Protein AF-A0A267GZS7-F1 (afdb_monomer)

Mean predicted aligned error: 13.69 Å

Nearest PDB structures (foldseek):
  5fwu-assembly1_A  TM=8.908E-01  e=2.084E-07  Homo sapiens
  5fws-assembly1_A  TM=8.965E-01  e=3.261E-07  Homo sapiens
  7bzt-assembly1_E  TM=8.846E-01  e=3.950E-07  Homo sapiens
  7pz2-assembly1_A  TM=7.822E-01  e=1.514E-07  Saccharomyces cerevisiae

Foldseek 3Di:
DVVVVVVVVVVVVVVPPPVPPPPDPPPPCVVWAWPAKFFADPVFHQADAWPADPVQQQQPDPVSQLVSQVVVVFFKWKFEAQRIIHGHNDRGDDDPHDPDCVQQARAHNNGRVGTRGHNGIITMTTSDPDPPPPPPPPPDPDDD

Structure (mmCIF, N/CA/C/O backbone):
data_AF-A0A267GZS7-F1
#
_entry.id   AF-A0A267GZS7-F1
#
loop_
_atom_site.group_PDB
_atom_site.id
_atom_site.type_symbol
_atom_site.label_atom_id
_atom_site.label_alt_id
_atom_site.label_comp_id
_atom_site.label_asym_id
_atom_site.label_entity_id
_atom_site.label_seq_id
_atom_site.pdbx_PDB_ins_code
_atom_site.Cartn_x
_atom_site.Cartn_y
_atom_site.Cartn_z
_atom_site.occupancy
_atom_site.B_iso_or_equiv
_atom_site.auth_seq_id
_atom_site.auth_comp_id
_atom_site.auth_asym_id
_atom_site.auth_atom_id
_atom_site.pdbx_PDB_model_num
ATOM 1 N N . MET A 1 1 ? 57.622 -37.382 9.207 1.00 55.34 1 MET A N 1
ATOM 2 C CA . MET A 1 1 ? 56.348 -38.071 9.536 1.00 55.34 1 MET A CA 1
ATOM 3 C C . MET A 1 1 ? 55.358 -37.175 10.310 1.00 55.34 1 MET A C 1
ATOM 5 O O . MET A 1 1 ? 54.704 -37.642 11.228 1.00 55.34 1 MET A O 1
ATOM 9 N N . ARG A 1 2 ? 55.202 -35.889 9.945 1.00 54.94 2 ARG A N 1
ATOM 10 C CA . ARG A 1 2 ? 54.129 -35.005 10.466 1.00 54.94 2 ARG A CA 1
ATOM 11 C C . ARG A 1 2 ? 53.254 -34.389 9.361 1.00 54.94 2 ARG A C 1
ATOM 13 O O . ARG A 1 2 ? 52.405 -33.562 9.645 1.00 54.94 2 ARG A O 1
ATOM 20 N N . LEU A 1 3 ? 53.441 -34.817 8.109 1.00 49.16 3 LEU A N 1
ATOM 21 C CA . LEU A 1 3 ? 52.619 -34.396 6.963 1.00 49.16 3 LEU A CA 1
ATOM 22 C C . LEU A 1 3 ? 51.546 -35.442 6.605 1.00 49.16 3 LEU A C 1
ATOM 24 O O . LEU A 1 3 ? 50.446 -35.079 6.211 1.00 49.16 3 LEU A O 1
ATOM 28 N N . LEU A 1 4 ? 51.808 -36.731 6.857 1.00 49.06 4 LEU A N 1
ATOM 29 C CA . LEU A 1 4 ? 50.832 -37.818 6.665 1.00 49.06 4 LEU A CA 1
ATOM 30 C C . LEU A 1 4 ? 49.749 -37.870 7.761 1.00 49.06 4 LEU A C 1
ATOM 32 O O . LEU A 1 4 ? 48.661 -38.376 7.517 1.00 49.06 4 LEU A O 1
ATOM 36 N N . SER A 1 5 ? 50.010 -37.295 8.943 1.00 54.34 5 SER A N 1
ATOM 37 C CA . SER A 1 5 ? 49.033 -37.241 10.043 1.00 54.34 5 SER A CA 1
ATOM 38 C C . SER A 1 5 ? 47.985 -36.134 9.876 1.00 54.34 5 SER A C 1
ATOM 40 O O . SER A 1 5 ? 46.893 -36.279 10.408 1.00 54.34 5 SER A O 1
ATOM 42 N N . CYS A 1 6 ? 48.275 -35.050 9.141 1.00 52.47 6 CYS A N 1
ATOM 43 C CA . CYS A 1 6 ? 47.281 -34.002 8.856 1.00 52.47 6 CYS A CA 1
ATOM 44 C C . CYS A 1 6 ? 46.335 -34.393 7.715 1.00 52.47 6 CYS A C 1
ATOM 46 O O . CYS A 1 6 ? 45.152 -34.073 7.764 1.00 52.47 6 CYS A O 1
ATOM 48 N N . ILE A 1 7 ? 46.829 -35.117 6.705 1.00 55.81 7 ILE A N 1
ATOM 49 C CA . ILE A 1 7 ? 46.015 -35.533 5.552 1.00 55.81 7 ILE A CA 1
ATOM 50 C C . ILE A 1 7 ? 44.943 -36.558 5.953 1.00 55.81 7 ILE A C 1
ATOM 52 O O . ILE A 1 7 ? 43.818 -36.479 5.470 1.00 55.81 7 ILE A O 1
ATOM 56 N N . LEU A 1 8 ? 45.235 -37.457 6.898 1.00 53.84 8 LEU A N 1
ATOM 57 C CA . LEU A 1 8 ? 44.246 -38.419 7.401 1.00 53.84 8 LEU A CA 1
ATOM 58 C C . LEU A 1 8 ? 43.148 -37.769 8.261 1.00 53.84 8 LEU A C 1
ATOM 60 O O . LEU A 1 8 ? 42.009 -38.223 8.223 1.00 53.84 8 LEU A O 1
ATOM 64 N N . ILE A 1 9 ? 43.445 -36.678 8.977 1.00 56.47 9 ILE A N 1
ATOM 65 C CA . ILE A 1 9 ? 42.439 -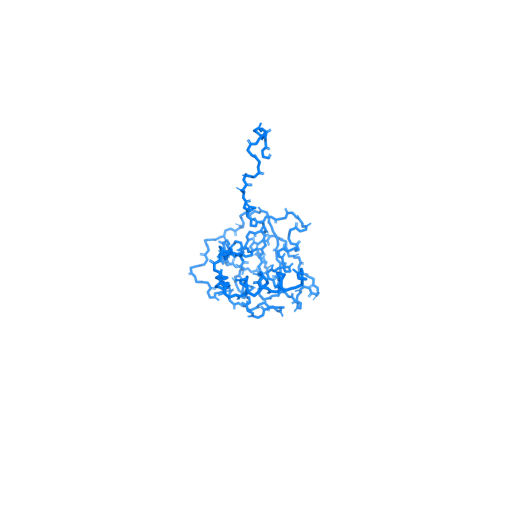35.944 9.768 1.00 56.47 9 ILE A CA 1
ATOM 66 C C . ILE A 1 9 ? 41.487 -35.168 8.847 1.00 56.47 9 ILE A C 1
ATOM 68 O O . ILE A 1 9 ? 40.285 -35.136 9.093 1.00 56.47 9 ILE A O 1
ATOM 72 N N . ILE A 1 10 ? 41.996 -34.601 7.748 1.00 57.50 10 ILE A N 1
ATOM 73 C CA . ILE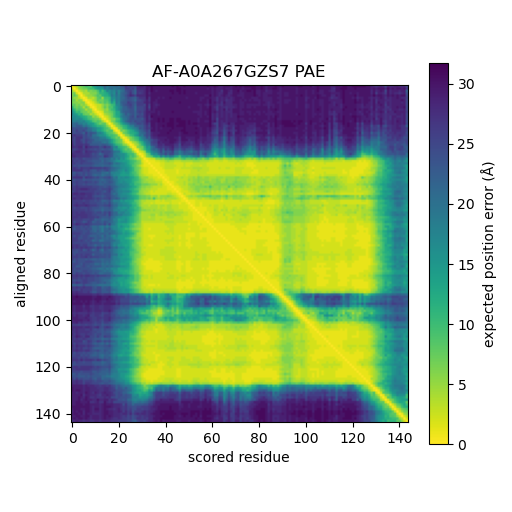 A 1 10 ? 41.169 -33.866 6.783 1.00 57.50 10 ILE A CA 1
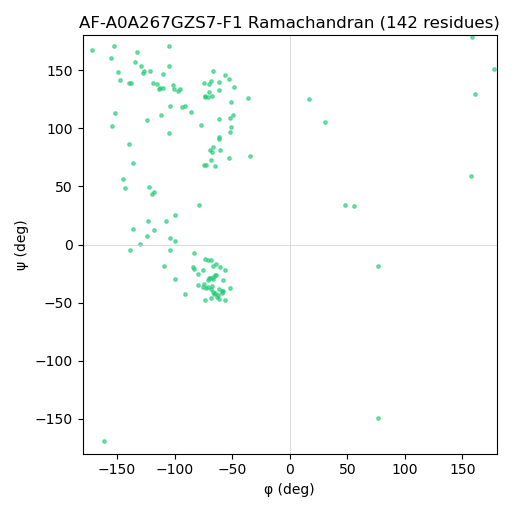ATOM 74 C C . ILE A 1 10 ? 40.220 -34.819 6.037 1.00 57.50 10 ILE A C 1
ATOM 76 O O . ILE A 1 10 ? 39.061 -34.477 5.846 1.00 57.50 10 ILE A O 1
ATOM 80 N N . ILE A 1 11 ? 40.648 -36.037 5.688 1.00 57.00 11 ILE A N 1
ATOM 81 C CA . ILE A 1 11 ? 39.796 -36.997 4.957 1.00 57.00 11 ILE A CA 1
ATOM 82 C C . ILE A 1 11 ? 38.658 -37.556 5.832 1.00 57.00 11 ILE A C 1
ATOM 84 O O . ILE A 1 11 ? 37.542 -37.701 5.339 1.00 57.00 11 ILE A O 1
ATOM 88 N N . VAL A 1 12 ? 38.885 -37.791 7.132 1.00 54.69 12 VAL A N 1
ATOM 89 C CA . VAL A 1 12 ? 37.831 -38.284 8.047 1.00 54.69 12 VAL A CA 1
ATOM 90 C C . VAL A 1 12 ? 36.751 -37.227 8.312 1.00 54.69 12 VAL A C 1
ATOM 92 O O . VAL A 1 12 ? 35.586 -37.579 8.491 1.00 54.69 12 VAL A O 1
ATOM 95 N N . VAL A 1 13 ? 37.091 -35.933 8.258 1.00 56.72 13 VAL A N 1
ATOM 96 C CA . VAL A 1 13 ? 36.083 -34.861 8.327 1.00 56.72 13 VAL A CA 1
ATOM 97 C C . VAL A 1 13 ? 35.234 -34.815 7.055 1.00 56.72 13 VAL A C 1
ATOM 99 O O . VAL A 1 13 ? 34.071 -34.458 7.145 1.00 56.72 13 VAL A O 1
ATOM 102 N N . ILE A 1 14 ? 35.738 -35.224 5.885 1.00 63.88 14 ILE A N 1
ATOM 103 C CA . ILE A 1 14 ? 34.985 -35.120 4.619 1.00 63.88 14 ILE A CA 1
ATOM 104 C C . ILE A 1 14 ? 34.029 -36.317 4.405 1.00 63.88 14 ILE A C 1
ATOM 106 O O . ILE A 1 14 ? 33.058 -36.198 3.662 1.00 63.88 14 ILE A O 1
ATOM 110 N N . SER A 1 15 ? 34.233 -37.456 5.084 1.00 63.62 15 SER A N 1
ATOM 111 C CA . SER A 1 15 ? 33.450 -38.694 4.882 1.00 63.62 15 SER A CA 1
ATOM 112 C C . SER A 1 15 ? 32.396 -39.013 5.955 1.00 63.62 15 SER A C 1
ATOM 114 O O . SER A 1 15 ? 31.780 -40.076 5.903 1.00 63.62 15 SER A O 1
ATOM 116 N N . GLN A 1 16 ? 32.167 -38.131 6.930 1.00 56.97 16 GLN A N 1
ATOM 117 C CA . GLN A 1 16 ? 30.984 -38.167 7.814 1.00 56.97 16 GLN A CA 1
ATOM 118 C C . GLN A 1 16 ? 30.121 -36.906 7.668 1.00 56.97 16 GLN A C 1
ATOM 120 O O . GLN A 1 16 ? 29.193 -36.687 8.440 1.00 56.97 16 GLN A O 1
ATOM 125 N N . LEU A 1 17 ? 30.382 -36.100 6.635 1.00 53.81 17 LEU A N 1
ATOM 126 C CA . LEU A 1 17 ? 29.511 -35.008 6.220 1.00 53.81 17 LEU A CA 1
ATOM 127 C C . LEU A 1 17 ? 28.283 -35.581 5.506 1.00 53.81 17 LEU A C 1
ATOM 129 O O . LEU A 1 17 ? 28.039 -35.342 4.326 1.00 53.81 17 LEU A O 1
ATOM 133 N N . GLN A 1 18 ? 27.438 -36.265 6.273 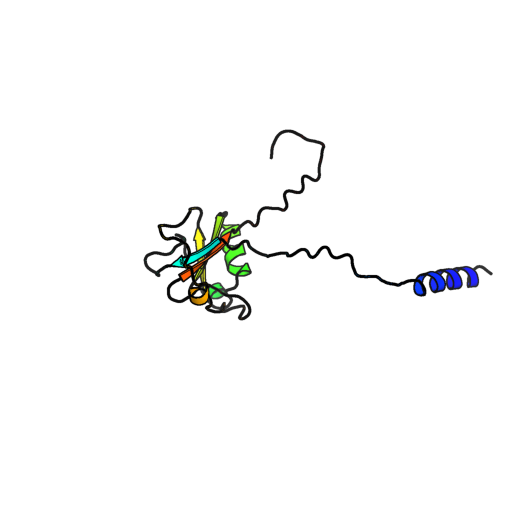1.00 55.66 18 GLN A N 1
ATOM 134 C CA . GLN A 1 18 ? 26.018 -35.983 6.166 1.00 55.66 18 GLN A CA 1
ATOM 135 C C . GLN A 1 18 ? 25.888 -34.513 6.559 1.00 55.66 18 GLN A C 1
ATOM 137 O O . GLN A 1 18 ? 25.642 -34.191 7.718 1.00 55.66 18 GLN A O 1
ATOM 142 N N . VAL A 1 19 ? 26.154 -33.597 5.620 1.00 51.66 19 VAL A N 1
ATOM 143 C CA . VAL A 1 19 ? 25.736 -32.215 5.811 1.00 51.66 19 VAL A CA 1
ATOM 144 C C . VAL A 1 19 ? 24.224 -32.257 5.704 1.00 51.66 19 VAL A C 1
ATOM 146 O O . VAL A 1 19 ? 23.642 -32.054 4.641 1.00 51.66 19 VAL A O 1
ATOM 149 N N . SER A 1 20 ? 23.587 -32.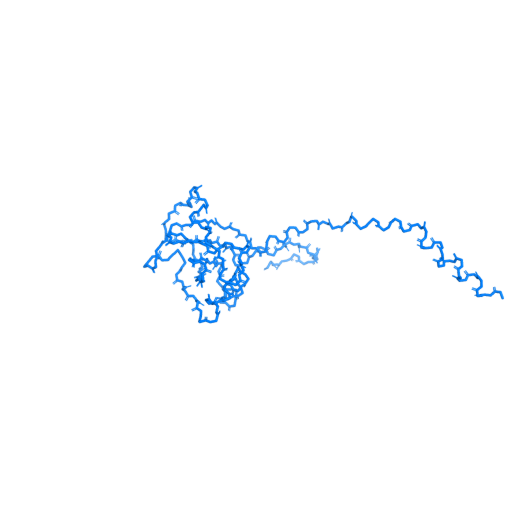633 6.806 1.00 54.16 20 SER A N 1
ATOM 150 C CA . SER A 1 20 ? 22.179 -32.417 7.039 1.00 54.16 20 SER A CA 1
ATOM 151 C C . SER A 1 20 ? 22.012 -30.908 7.173 1.00 54.16 20 SER A C 1
ATOM 153 O O . SER A 1 20 ? 21.963 -30.361 8.271 1.00 54.16 20 SER A O 1
ATOM 155 N N . TRP A 1 21 ? 21.983 -30.208 6.036 1.00 53.12 21 TRP A N 1
ATOM 156 C CA . TRP A 1 21 ? 21.391 -28.879 5.949 1.00 53.12 21 TRP A CA 1
ATOM 157 C C . TRP A 1 21 ? 19.883 -29.052 6.140 1.00 53.12 21 TRP A C 1
ATOM 159 O O . TRP A 1 21 ? 19.105 -29.018 5.192 1.00 53.12 21 TRP A O 1
ATOM 169 N N . SER A 1 22 ? 19.474 -29.328 7.369 1.00 57.91 22 SER A N 1
ATOM 170 C CA . SER A 1 22 ? 18.076 -29.407 7.766 1.00 57.91 22 SER A CA 1
ATOM 171 C C . SER A 1 22 ? 17.938 -28.868 9.182 1.00 57.91 22 SER A C 1
ATOM 173 O O . SER A 1 22 ? 17.473 -29.571 10.063 1.00 57.91 22 SER A O 1
ATOM 175 N N . ASP A 1 23 ? 18.381 -27.621 9.360 1.00 57.03 23 ASP A N 1
ATOM 176 C CA . ASP A 1 23 ? 18.107 -26.765 10.519 1.00 57.03 23 ASP A CA 1
ATOM 177 C C . ASP A 1 23 ? 17.927 -25.309 10.048 1.00 57.03 23 ASP A C 1
ATOM 179 O O . ASP A 1 23 ? 18.516 -24.369 10.581 1.00 57.03 23 ASP A O 1
ATOM 183 N N . THR A 1 24 ? 17.110 -25.081 9.017 1.00 60.25 24 THR A N 1
ATOM 184 C CA . THR A 1 24 ? 16.352 -23.829 9.022 1.00 60.25 24 THR A CA 1
ATOM 185 C C . THR A 1 24 ? 15.097 -24.121 9.831 1.00 60.25 24 THR A C 1
ATOM 187 O O . THR A 1 24 ? 14.260 -24.879 9.338 1.00 60.25 24 THR A O 1
ATOM 190 N N . PRO A 1 25 ? 14.887 -23.512 11.014 1.00 53.50 25 PRO A N 1
ATOM 191 C CA . PRO A 1 25 ? 13.556 -23.013 11.284 1.00 53.50 25 PRO A CA 1
ATOM 192 C C . PRO A 1 25 ? 13.233 -22.174 10.054 1.00 53.50 25 PRO A C 1
ATOM 194 O O . PRO A 1 25 ? 13.906 -21.181 9.769 1.00 53.50 25 PRO A O 1
ATOM 197 N N . ASP A 1 26 ? 12.319 -22.685 9.252 1.00 51.34 26 ASP A N 1
ATOM 198 C CA . ASP A 1 26 ? 11.373 -21.960 8.436 1.00 51.34 26 ASP A CA 1
ATOM 199 C C . ASP A 1 26 ? 10.936 -20.683 9.167 1.00 51.34 26 ASP A C 1
ATOM 201 O O . ASP A 1 26 ? 9.855 -20.552 9.729 1.00 51.34 26 ASP A O 1
ATOM 205 N N . GLN A 1 27 ? 11.826 -19.691 9.163 1.00 45.16 27 GLN A N 1
ATOM 206 C CA . GLN A 1 27 ? 11.486 -18.301 9.321 1.00 45.16 27 GLN A CA 1
ATOM 207 C C . GLN A 1 27 ? 10.706 -17.975 8.060 1.00 45.16 27 GLN A C 1
ATOM 209 O O . GLN A 1 27 ? 11.233 -17.471 7.066 1.00 45.16 27 GLN A O 1
ATOM 214 N N . GLU A 1 28 ? 9.423 -18.298 8.131 1.00 51.28 28 GLU A N 1
ATOM 215 C CA . GLU A 1 28 ? 8.346 -17.597 7.478 1.00 51.28 28 GLU A CA 1
ATOM 216 C C . GLU A 1 28 ? 8.490 -16.114 7.868 1.00 51.28 28 GLU A C 1
ATOM 218 O O . GLU A 1 28 ? 7.775 -15.567 8.708 1.00 51.28 28 GLU A O 1
ATOM 223 N N . PHE A 1 29 ? 9.480 -15.441 7.267 1.00 48.88 29 PHE A N 1
ATOM 224 C CA . PHE A 1 29 ? 9.553 -13.999 7.121 1.00 48.88 29 PHE A CA 1
ATOM 225 C C . PHE A 1 29 ? 8.388 -13.628 6.212 1.00 48.88 29 PHE A C 1
ATOM 227 O O . PHE A 1 29 ? 8.564 -13.218 5.064 1.00 48.88 29 PHE A O 1
ATOM 234 N N . SER A 1 30 ? 7.170 -13.794 6.722 1.00 55.53 30 SER A N 1
ATOM 235 C CA . SER A 1 30 ? 6.010 -13.117 6.200 1.00 55.53 30 SER A CA 1
ATOM 236 C C . SER A 1 30 ? 6.324 -11.641 6.395 1.00 55.53 30 SER A C 1
ATOM 238 O O . SER A 1 30 ? 6.193 -11.075 7.479 1.00 55.53 30 SER A O 1
ATOM 240 N N . LYS A 1 31 ? 6.898 -11.070 5.334 1.00 71.38 31 LYS A N 1
ATOM 241 C CA . LYS A 1 31 ? 7.655 -9.818 5.303 1.00 71.38 31 LYS A CA 1
ATOM 242 C C . LYS A 1 31 ? 6.821 -8.657 5.857 1.00 71.38 31 LYS A C 1
ATOM 244 O O . LYS A 1 31 ? 7.375 -7.690 6.364 1.00 71.38 31 LYS A O 1
ATOM 249 N N . TRP A 1 32 ? 5.496 -8.801 5.854 1.00 82.19 32 TRP A N 1
ATOM 250 C CA . TRP A 1 32 ? 4.505 -7.856 6.353 1.00 82.19 32 TRP A CA 1
ATOM 251 C C . TRP A 1 32 ? 3.283 -8.632 6.866 1.00 82.19 32 TRP A C 1
ATOM 253 O O . TRP A 1 32 ? 2.939 -9.682 6.320 1.00 82.19 32 TRP A O 1
ATOM 263 N N . LYS A 1 33 ? 2.586 -8.115 7.885 1.00 88.50 33 LYS A N 1
ATOM 264 C CA . LYS A 1 33 ? 1.341 -8.722 8.383 1.00 88.50 33 LYS A CA 1
ATOM 265 C C . LYS A 1 33 ? 0.135 -8.124 7.665 1.00 88.50 33 LYS A C 1
ATOM 267 O O . LYS A 1 33 ? -0.100 -6.920 7.766 1.00 88.50 33 LYS A O 1
ATOM 272 N N . LEU A 1 34 ? -0.637 -8.958 6.967 1.00 89.75 34 LEU A N 1
ATOM 273 C CA . LEU A 1 34 ? -1.869 -8.539 6.299 1.00 89.75 34 LEU A CA 1
ATOM 274 C C . LEU A 1 34 ? -2.936 -8.159 7.334 1.00 89.75 34 LEU A C 1
ATOM 276 O O . LEU A 1 34 ? -3.245 -8.933 8.237 1.00 89.75 34 LEU A O 1
ATOM 280 N N . VAL A 1 35 ? -3.508 -6.967 7.181 1.00 89.88 35 VAL A N 1
ATOM 281 C CA . VAL A 1 35 ? -4.662 -6.501 7.964 1.00 89.88 35 VAL A CA 1
ATOM 282 C C . VAL A 1 35 ? -5.955 -6.872 7.249 1.00 89.88 35 VAL A C 1
ATOM 284 O O . VAL A 1 35 ? -6.900 -7.326 7.887 1.00 89.88 35 VAL A O 1
ATOM 287 N N . GLY A 1 36 ? -6.002 -6.694 5.927 1.00 89.62 36 GLY A N 1
ATOM 288 C CA . GLY A 1 36 ? -7.153 -7.092 5.126 1.00 89.62 36 GLY A CA 1
ATOM 289 C C . GLY A 1 36 ? -7.266 -6.369 3.789 1.00 89.62 36 GLY A C 1
ATOM 290 O O . GLY A 1 36 ? -6.460 -5.504 3.446 1.00 89.62 36 GLY A O 1
ATOM 291 N N . CYS A 1 37 ? -8.301 -6.749 3.044 1.00 91.50 37 CYS A N 1
ATOM 292 C CA . CYS A 1 37 ? -8.738 -6.106 1.811 1.00 91.50 37 CYS A CA 1
ATOM 293 C C . CYS A 1 37 ? -9.986 -5.271 2.117 1.00 91.50 37 CYS A C 1
ATOM 295 O O . CYS A 1 37 ? -10.991 -5.822 2.562 1.00 91.50 37 CYS A O 1
ATOM 297 N N . PHE A 1 38 ? -9.928 -3.962 1.898 1.00 90.56 38 PHE A N 1
ATOM 298 C CA . PHE A 1 38 ? -10.990 -3.030 2.285 1.00 90.56 38 PHE A CA 1
ATOM 299 C C . PHE A 1 38 ? -11.568 -2.335 1.056 1.00 90.56 38 PHE A C 1
ATOM 301 O O . PHE A 1 38 ? -10.786 -1.957 0.178 1.00 90.56 38 PHE A O 1
ATOM 308 N N . PRO A 1 39 ? -12.896 -2.138 0.968 1.00 90.00 39 PRO A N 1
ATOM 309 C CA . PRO A 1 39 ? -13.472 -1.355 -0.116 1.00 90.00 39 PRO A CA 1
ATOM 310 C C . PRO A 1 39 ? -12.928 0.074 -0.051 1.00 90.00 39 PRO A C 1
ATOM 312 O O . PRO A 1 39 ? -12.727 0.633 1.024 1.00 90.00 39 PRO A O 1
ATOM 315 N N . THR A 1 40 ? -12.629 0.667 -1.202 1.00 87.50 40 THR A N 1
ATOM 316 C CA . THR A 1 40 ? -12.092 2.028 -1.239 1.00 87.50 40 THR A CA 1
ATOM 317 C C . THR A 1 40 ? -12.379 2.715 -2.561 1.00 87.50 40 THR A C 1
ATOM 319 O O . THR A 1 40 ? -12.588 2.073 -3.592 1.00 87.50 40 THR A O 1
ATOM 322 N N . THR A 1 41 ? -12.308 4.043 -2.547 1.00 85.00 41 THR A N 1
ATOM 323 C CA . THR A 1 41 ? -12.278 4.857 -3.761 1.00 85.00 41 THR A CA 1
ATOM 324 C C . THR A 1 41 ? -11.170 5.895 -3.656 1.00 85.00 41 THR A C 1
ATOM 326 O O . THR A 1 41 ? -10.679 6.193 -2.572 1.00 85.00 41 THR A O 1
ATOM 329 N N . VAL A 1 42 ? -10.815 6.524 -4.779 1.00 83.44 42 VAL A N 1
ATOM 330 C CA . VAL A 1 42 ? -9.835 7.628 -4.785 1.00 83.44 42 VAL A CA 1
ATOM 331 C C . VAL A 1 42 ? -10.278 8.791 -3.880 1.00 83.44 42 VAL A C 1
ATOM 333 O O . VAL A 1 42 ? -9.439 9.478 -3.310 1.00 83.44 42 VAL A O 1
ATOM 336 N N . ARG A 1 43 ? -11.594 9.011 -3.728 1.00 84.75 43 ARG A N 1
ATOM 337 C CA . ARG A 1 43 ? -12.162 10.092 -2.902 1.00 84.75 43 ARG A CA 1
ATOM 338 C C . ARG A 1 43 ? -12.260 9.735 -1.419 1.00 84.75 43 ARG A C 1
ATOM 340 O O . ARG A 1 43 ? -12.365 10.631 -0.592 1.00 84.75 43 ARG A O 1
ATOM 347 N N . GLN A 1 44 ? -12.263 8.445 -1.103 1.00 84.38 44 GLN A N 1
ATOM 348 C CA . GLN A 1 44 ? -12.369 7.912 0.253 1.00 84.38 44 GLN A CA 1
ATOM 349 C C . GLN A 1 44 ? -11.346 6.782 0.401 1.00 84.38 44 GLN A C 1
ATOM 351 O O . GLN A 1 44 ? -11.710 5.597 0.387 1.00 84.38 44 GLN A O 1
ATOM 356 N N . PRO A 1 45 ? -10.047 7.132 0.434 1.00 85.81 45 PRO A N 1
ATOM 357 C CA . PRO A 1 45 ? -9.009 6.149 0.615 1.00 85.81 45 PRO A CA 1
ATOM 358 C C . PRO A 1 45 ? -9.096 5.596 2.032 1.00 85.81 45 PRO A C 1
ATOM 360 O O . PRO A 1 45 ? -9.320 6.320 3.001 1.00 85.81 45 PRO A O 1
ATOM 363 N N . VAL A 1 46 ? -8.879 4.294 2.133 1.00 87.19 46 VAL A N 1
ATOM 364 C CA . VAL A 1 46 ? -8.848 3.574 3.403 1.00 87.19 46 VAL A CA 1
ATOM 365 C C . VAL A 1 46 ? -7.807 4.212 4.341 1.00 87.19 46 VAL A C 1
ATOM 367 O O . VAL A 1 46 ? -8.114 4.561 5.481 1.00 87.19 46 VAL A O 1
ATOM 370 N N . LEU A 1 47 ? -6.598 4.473 3.834 1.00 90.25 47 LEU A N 1
ATOM 371 C CA . LEU A 1 47 ? -5.545 5.212 4.535 1.00 90.25 47 LEU A CA 1
ATOM 372 C C . LEU A 1 47 ? -5.461 6.668 4.047 1.00 90.25 47 LEU A C 1
ATOM 374 O O . LEU A 1 47 ? -5.494 6.931 2.849 1.00 90.25 47 LEU A O 1
ATOM 378 N N . GLY A 1 48 ? -5.296 7.617 4.971 1.00 85.06 48 GLY A N 1
ATOM 379 C CA . GLY A 1 48 ? -5.453 9.051 4.689 1.00 85.06 48 GLY A CA 1
ATOM 380 C C . GLY A 1 48 ? -4.341 9.733 3.880 1.00 85.06 48 GLY A C 1
ATOM 381 O O . GLY A 1 48 ? -4.544 10.855 3.425 1.00 85.06 48 GLY A O 1
ATOM 382 N N . HIS A 1 49 ? -3.177 9.103 3.681 1.00 87.62 49 HIS A N 1
ATOM 383 C CA . HIS A 1 49 ? -2.040 9.749 3.013 1.00 87.62 49 HIS A CA 1
ATOM 384 C C . HIS A 1 49 ? -1.559 8.952 1.807 1.00 87.62 49 HIS A C 1
ATOM 386 O O . HIS A 1 49 ? -0.881 7.941 1.976 1.00 87.62 49 HIS A O 1
ATOM 392 N N . GLN A 1 50 ? -1.834 9.433 0.593 1.00 94.19 50 GLN A N 1
ATOM 393 C CA . GLN A 1 50 ? -1.172 8.920 -0.606 1.00 94.19 50 GLN A CA 1
ATOM 394 C C . GLN A 1 50 ? 0.274 9.428 -0.646 1.00 94.19 50 GLN A C 1
ATOM 396 O O . GLN A 1 50 ? 0.523 10.627 -0.552 1.00 94.19 50 GLN A O 1
ATOM 401 N N . VAL A 1 51 ? 1.237 8.521 -0.800 1.00 95.50 51 VAL A N 1
ATOM 402 C CA . VAL A 1 51 ? 2.683 8.836 -0.807 1.00 95.50 51 VAL A CA 1
ATOM 403 C C . VAL A 1 51 ? 3.373 8.374 -2.094 1.00 95.50 51 VAL A C 1
ATOM 405 O O . VAL A 1 51 ? 4.586 8.174 -2.137 1.00 95.50 51 VAL A O 1
ATOM 408 N N . THR A 1 52 ? 2.584 8.162 -3.145 1.00 95.25 52 THR A N 1
ATOM 409 C CA . THR A 1 52 ? 3.060 7.660 -4.438 1.00 95.25 52 THR A CA 1
ATOM 410 C C . THR A 1 52 ? 3.828 8.757 -5.176 1.00 95.25 52 THR A C 1
ATOM 412 O O . THR A 1 52 ? 3.307 9.853 -5.361 1.00 95.25 52 THR A O 1
ATOM 415 N N . THR A 1 53 ? 5.047 8.463 -5.624 1.00 94.25 53 THR A N 1
ATOM 416 C CA . THR A 1 53 ? 5.867 9.334 -6.477 1.00 94.25 53 THR A CA 1
ATOM 417 C C . THR A 1 53 ? 5.866 8.802 -7.910 1.00 94.25 53 THR A C 1
ATOM 419 O O . THR A 1 53 ? 5.386 7.697 -8.167 1.00 94.25 53 THR A O 1
ATOM 422 N N . ALA A 1 54 ? 6.404 9.569 -8.863 1.00 93.81 54 ALA A N 1
ATOM 423 C CA . ALA A 1 54 ? 6.537 9.104 -10.246 1.00 93.81 54 ALA A CA 1
ATOM 424 C C . ALA A 1 54 ? 7.360 7.804 -10.343 1.00 93.81 54 ALA A C 1
ATOM 426 O O . ALA A 1 54 ? 6.980 6.891 -11.077 1.00 93.81 54 ALA A O 1
ATOM 427 N N . ASP A 1 55 ? 8.433 7.697 -9.556 1.00 92.38 55 ASP A N 1
ATOM 428 C CA . ASP A 1 55 ? 9.301 6.518 -9.540 1.00 92.38 55 ASP A CA 1
ATOM 429 C C . ASP A 1 55 ? 8.638 5.331 -8.844 1.00 92.38 55 ASP A C 1
ATOM 431 O O . ASP A 1 55 ? 8.593 4.235 -9.403 1.00 92.38 55 ASP A O 1
ATOM 435 N N . SER A 1 56 ? 8.053 5.540 -7.656 1.00 92.31 56 SER A N 1
ATOM 436 C CA . SER A 1 56 ? 7.407 4.438 -6.937 1.00 92.31 56 SER A CA 1
ATOM 437 C C . SER A 1 56 ? 6.171 3.923 -7.666 1.00 92.31 56 SER A C 1
ATOM 439 O O . SER A 1 56 ? 5.892 2.736 -7.585 1.00 92.31 56 SER A O 1
ATOM 441 N N . ARG A 1 57 ? 5.486 4.758 -8.459 1.00 95.25 57 ARG A N 1
ATOM 442 C CA . ARG A 1 57 ? 4.391 4.312 -9.332 1.00 95.25 57 ARG A CA 1
ATOM 443 C C . ARG A 1 57 ? 4.851 3.291 -10.376 1.00 95.25 57 ARG A C 1
ATOM 445 O O . ARG A 1 57 ? 4.099 2.366 -10.678 1.00 95.25 57 ARG A O 1
ATOM 452 N N . LYS A 1 58 ? 6.052 3.452 -10.942 1.00 96.00 58 LYS A N 1
ATOM 453 C CA . LYS A 1 58 ? 6.603 2.536 -11.959 1.00 96.00 58 LYS A CA 1
ATOM 454 C C . LYS A 1 58 ? 7.091 1.226 -11.350 1.00 96.00 58 LYS A C 1
ATOM 456 O O . LYS A 1 58 ? 6.919 0.185 -11.965 1.00 96.00 58 LYS A O 1
ATOM 461 N N . PHE A 1 59 ? 7.663 1.293 -10.152 1.00 96.06 59 PHE A N 1
ATOM 462 C CA . PHE A 1 59 ? 8.302 0.158 -9.489 1.00 96.06 59 PHE A CA 1
ATOM 463 C C . PHE A 1 59 ? 7.634 -0.168 -8.148 1.00 96.06 59 PHE A C 1
ATOM 465 O O . PHE A 1 59 ? 8.315 -0.383 -7.146 1.00 96.06 59 PHE A O 1
ATOM 472 N N . MET A 1 60 ? 6.299 -0.161 -8.095 1.00 97.69 60 MET A N 1
ATOM 473 C CA . MET A 1 60 ? 5.584 -0.391 -6.842 1.00 97.69 60 MET A CA 1
ATOM 474 C C . MET A 1 60 ? 5.733 -1.845 -6.405 1.00 97.69 60 MET A C 1
ATOM 476 O O . MET A 1 60 ? 5.595 -2.763 -7.207 1.00 97.69 60 MET A O 1
ATOM 480 N N . SER A 1 61 ? 5.954 -2.046 -5.116 1.00 97.00 61 SER A N 1
ATOM 481 C CA . SER A 1 61 ? 5.937 -3.344 -4.449 1.00 97.00 61 SER A CA 1
ATOM 482 C C . SER A 1 61 ? 5.565 -3.136 -2.985 1.00 97.00 61 SER A C 1
ATOM 484 O O . SER A 1 61 ? 5.544 -2.002 -2.481 1.00 97.00 61 SER A O 1
ATOM 486 N N . HIS A 1 62 ? 5.321 -4.226 -2.264 1.00 95.69 62 HIS A N 1
ATOM 487 C CA . HIS A 1 62 ? 5.076 -4.164 -0.828 1.00 95.69 62 HIS A CA 1
ATOM 488 C C . HIS A 1 62 ? 6.261 -3.538 -0.098 1.00 95.69 62 HIS A C 1
ATOM 490 O O . HIS A 1 62 ? 6.062 -2.680 0.759 1.00 95.69 62 HIS A O 1
ATOM 496 N N . SER A 1 63 ? 7.497 -3.892 -0.474 1.00 95.00 63 SER A N 1
ATOM 497 C CA . SER A 1 63 ? 8.699 -3.344 0.167 1.00 95.00 63 SER A CA 1
ATOM 498 C C . SER A 1 63 ? 8.855 -1.851 -0.072 1.00 95.00 63 SER A C 1
ATOM 500 O O . SER A 1 63 ? 9.163 -1.114 0.865 1.00 95.00 63 SER A O 1
ATOM 502 N N . VAL A 1 64 ? 8.610 -1.386 -1.298 1.00 95.75 64 VAL A N 1
ATOM 503 C CA . VAL A 1 64 ? 8.693 0.039 -1.638 1.00 95.75 64 VAL A CA 1
ATOM 504 C C . VAL A 1 64 ? 7.685 0.837 -0.819 1.00 95.75 64 VAL A C 1
ATOM 506 O O . VAL A 1 64 ? 8.047 1.853 -0.214 1.00 95.75 64 VAL A O 1
ATOM 509 N N . CYS A 1 65 ? 6.438 0.369 -0.743 1.00 96.81 65 CYS A N 1
ATOM 510 C CA . CYS A 1 65 ? 5.411 1.071 0.014 1.00 96.81 65 CYS A CA 1
ATOM 511 C C . CYS A 1 65 ? 5.685 1.024 1.524 1.00 96.81 65 CYS A C 1
ATOM 513 O O . CYS A 1 65 ? 5.681 2.062 2.193 1.00 96.81 65 CYS A O 1
ATOM 515 N N . GLN A 1 66 ? 6.032 -0.148 2.056 1.00 95.31 66 GLN A N 1
ATOM 516 C CA . GLN A 1 66 ? 6.292 -0.329 3.479 1.00 95.31 66 GLN A CA 1
ATOM 517 C C . GLN A 1 66 ? 7.491 0.496 3.956 1.00 95.31 66 GLN A C 1
ATOM 519 O O . GLN A 1 66 ? 7.370 1.207 4.951 1.00 95.31 66 GLN A O 1
ATOM 524 N N . ILE A 1 67 ? 8.614 0.507 3.226 1.00 93.75 67 ILE A N 1
ATOM 525 C CA . ILE A 1 67 ? 9.771 1.361 3.549 1.00 93.75 67 ILE A CA 1
ATOM 526 C C . ILE A 1 67 ? 9.365 2.841 3.549 1.00 93.75 67 ILE A C 1
ATOM 528 O O . ILE A 1 67 ? 9.789 3.602 4.422 1.00 93.75 67 ILE A O 1
ATOM 532 N N . THR A 1 68 ? 8.526 3.253 2.596 1.00 95.06 68 THR A N 1
ATOM 533 C CA . THR A 1 68 ? 8.049 4.637 2.472 1.00 95.06 68 THR A CA 1
ATOM 534 C C . THR A 1 68 ? 7.187 5.054 3.666 1.00 95.06 68 THR A C 1
ATOM 536 O O . THR A 1 68 ? 7.373 6.158 4.191 1.00 95.06 68 THR A O 1
ATOM 539 N N . CYS A 1 69 ? 6.297 4.178 4.140 1.00 94.75 69 CYS A N 1
ATOM 540 C CA . CYS A 1 69 ? 5.475 4.425 5.327 1.00 94.75 69 CYS A CA 1
ATOM 541 C C . CYS A 1 69 ? 6.269 4.298 6.632 1.00 94.75 69 CYS A C 1
ATOM 543 O O . CYS A 1 69 ? 6.063 5.085 7.558 1.00 94.75 69 CYS A O 1
ATOM 545 N N . ARG A 1 70 ? 7.247 3.387 6.683 1.00 92.94 70 ARG A N 1
ATOM 546 C CA . ARG A 1 70 ? 8.152 3.207 7.824 1.00 92.94 70 ARG A CA 1
ATOM 547 C C . ARG A 1 70 ? 8.998 4.451 8.074 1.00 92.94 70 ARG A C 1
ATOM 549 O O . ARG A 1 70 ? 9.084 4.896 9.211 1.00 92.94 70 ARG A O 1
ATOM 556 N N . LYS A 1 71 ? 9.541 5.069 7.017 1.00 93.62 71 LYS A N 1
ATOM 557 C CA . LYS A 1 71 ? 10.272 6.353 7.090 1.00 93.62 71 LYS A CA 1
ATOM 558 C C . LYS A 1 71 ? 9.422 7.515 7.625 1.00 93.62 71 LYS A C 1
ATOM 560 O O . LYS A 1 71 ? 9.972 8.524 8.044 1.00 93.62 71 LYS A O 1
ATOM 565 N N . ARG A 1 72 ? 8.093 7.383 7.588 1.00 93.31 72 ARG A N 1
ATOM 566 C CA . ARG A 1 72 ? 7.127 8.366 8.103 1.00 93.31 72 ARG A CA 1
ATOM 567 C C . ARG A 1 72 ? 6.581 7.995 9.482 1.00 93.31 72 ARG A C 1
ATOM 569 O O . ARG A 1 72 ? 5.709 8.694 9.981 1.00 93.31 72 ARG A O 1
ATOM 576 N N . TYR A 1 73 ? 7.065 6.903 10.078 1.00 91.38 73 TYR A N 1
ATOM 577 C CA . TYR A 1 73 ? 6.598 6.383 11.365 1.00 91.38 73 TYR A CA 1
ATOM 578 C C . TYR A 1 73 ? 5.083 6.099 11.397 1.00 91.38 73 TYR A C 1
ATOM 580 O O . TYR A 1 73 ? 4.436 6.245 12.432 1.00 91.38 73 TYR A O 1
ATOM 588 N N . LEU A 1 74 ? 4.509 5.688 10.256 1.00 92.00 74 LEU A N 1
ATOM 589 C CA . LEU A 1 74 ? 3.080 5.388 10.128 1.00 92.00 74 LEU A CA 1
ATOM 590 C C . LEU A 1 74 ? 2.806 3.891 10.302 1.00 92.00 74 LEU A C 1
ATOM 592 O O . LEU A 1 74 ? 3.493 3.058 9.712 1.00 92.00 74 LEU A O 1
ATOM 596 N N . LYS A 1 75 ? 1.792 3.545 11.105 1.00 90.69 75 LYS A N 1
ATOM 597 C CA . LYS A 1 75 ? 1.513 2.163 11.550 1.00 90.69 75 LYS A CA 1
ATOM 598 C C . LYS A 1 75 ? 1.083 1.203 10.444 1.00 90.69 75 LYS A C 1
ATOM 600 O O . LYS A 1 75 ? 1.351 0.009 10.559 1.00 90.69 75 LYS A O 1
ATOM 605 N N . TYR A 1 76 ? 0.435 1.709 9.402 1.00 92.81 76 TYR A N 1
ATOM 606 C CA . TYR A 1 76 ? -0.088 0.911 8.299 1.00 92.81 76 TYR A CA 1
ATOM 607 C C . TYR A 1 76 ? 0.391 1.441 6.956 1.00 92.81 76 TYR A C 1
ATOM 609 O O . TYR A 1 76 ? 0.530 2.657 6.767 1.00 92.81 76 TYR A O 1
ATOM 617 N N . PHE A 1 77 ? 0.568 0.515 6.019 1.00 94.88 77 PHE A N 1
ATOM 618 C CA . PHE A 1 77 ? 0.711 0.814 4.605 1.00 94.88 77 PHE A CA 1
ATOM 619 C C . PHE A 1 77 ? -0.384 0.103 3.819 1.00 94.88 77 PHE A C 1
ATOM 621 O O . PHE A 1 77 ? -0.877 -0.956 4.212 1.00 94.88 77 PHE A O 1
ATOM 628 N N . GLY A 1 78 ? -0.791 0.716 2.718 1.00 95.00 78 GLY A N 1
ATOM 629 C CA . GLY A 1 78 ? -1.870 0.239 1.877 1.00 95.00 78 GLY A CA 1
ATOM 630 C C . GLY A 1 78 ? -1.505 0.384 0.418 1.00 95.00 78 GLY A C 1
ATOM 631 O O . GLY A 1 78 ? -0.920 1.384 0.003 1.00 95.00 78 GLY A O 1
ATOM 632 N N . LEU A 1 79 ? -1.856 -0.634 -0.351 1.00 96.38 79 LEU A N 1
ATOM 633 C CA . LEU A 1 79 ? -1.589 -0.716 -1.773 1.00 96.38 79 LEU A CA 1
ATOM 634 C C . LEU A 1 79 ? -2.908 -0.646 -2.530 1.00 96.38 79 LEU A C 1
ATOM 636 O O . LEU A 1 79 ? -3.885 -1.306 -2.163 1.00 96.38 79 LEU A O 1
ATOM 640 N N . TYR A 1 80 ? -2.936 0.166 -3.579 1.00 95.75 80 TYR A N 1
ATOM 641 C CA . TYR A 1 80 ? -4.134 0.421 -4.363 1.00 95.75 80 TYR A CA 1
ATOM 642 C C . TYR A 1 80 ? -3.814 0.470 -5.861 1.00 95.75 80 TYR A C 1
ATOM 644 O O . TYR A 1 80 ? -2.791 1.012 -6.286 1.00 95.75 80 TYR A O 1
ATOM 652 N N . ARG A 1 81 ? -4.698 -0.125 -6.676 1.00 95.50 81 ARG A N 1
ATOM 653 C CA . ARG A 1 81 ? -4.623 -0.156 -8.152 1.00 95.50 81 ARG A CA 1
ATOM 654 C C . ARG A 1 81 ? -3.253 -0.551 -8.724 1.00 95.50 81 ARG A C 1
ATOM 656 O O . ARG A 1 81 ? -2.846 -0.024 -9.759 1.00 95.50 81 ARG A O 1
ATOM 663 N N . GLY A 1 82 ? -2.526 -1.443 -8.055 1.00 96.81 82 GLY A N 1
ATOM 664 C CA . GLY A 1 82 ? -1.257 -1.980 -8.551 1.00 96.81 82 GLY A CA 1
ATOM 665 C C . GLY A 1 82 ? -0.048 -1.045 -8.433 1.00 96.81 82 GLY A C 1
ATOM 666 O O . GLY A 1 82 ? 1.087 -1.500 -8.492 1.00 96.81 82 GLY A O 1
ATOM 667 N N . SER A 1 83 ? -0.254 0.260 -8.264 1.00 97.19 83 SER A N 1
ATOM 668 C CA . SER A 1 83 ? 0.819 1.254 -8.411 1.00 97.19 83 SER A CA 1
ATOM 669 C C . SER A 1 83 ? 0.794 2.361 -7.365 1.00 97.19 83 SER A C 1
ATOM 671 O O . SER A 1 83 ? 1.695 3.197 -7.336 1.00 97.19 83 SER A O 1
ATOM 673 N N . GLU A 1 84 ? -0.221 2.388 -6.501 1.00 96.94 84 GLU A N 1
ATOM 674 C CA . GLU A 1 84 ? -0.408 3.453 -5.526 1.00 96.94 84 GLU A CA 1
ATOM 675 C C . GLU A 1 84 ? -0.137 2.950 -4.113 1.00 96.94 84 GLU A C 1
ATOM 677 O O . GLU A 1 84 ? -0.599 1.886 -3.707 1.00 96.94 84 GLU A O 1
ATOM 682 N N . CYS A 1 85 ? 0.615 3.751 -3.367 1.00 97.25 85 CYS A N 1
ATOM 683 C CA . CYS A 1 85 ? 0.968 3.530 -1.978 1.00 97.25 85 CYS A CA 1
ATOM 684 C C . CYS A 1 85 ? 0.323 4.590 -1.091 1.00 97.25 85 CYS A C 1
ATOM 686 O O . CYS A 1 85 ? 0.406 5.796 -1.368 1.00 97.25 85 CYS A O 1
ATOM 688 N N . TYR A 1 86 ? -0.266 4.116 -0.001 1.00 95.50 86 TYR A N 1
ATOM 689 C CA . TYR A 1 86 ? -0.883 4.913 1.039 1.00 95.50 86 TYR A CA 1
ATOM 690 C C . TYR A 1 86 ? -0.319 4.545 2.409 1.00 95.50 86 TYR A C 1
ATOM 692 O O . TYR A 1 86 ? 0.028 3.393 2.655 1.00 95.50 86 TYR A O 1
ATOM 700 N N . CYS A 1 87 ? -0.275 5.513 3.318 1.00 94.75 87 CYS A N 1
ATOM 701 C CA . CYS A 1 87 ? 0.153 5.320 4.697 1.00 94.75 87 CYS A CA 1
ATOM 702 C C . CYS A 1 87 ? -0.877 5.898 5.676 1.00 94.75 87 CYS A C 1
ATOM 704 O O . CYS A 1 87 ? -1.580 6.860 5.360 1.00 94.75 87 CYS A O 1
ATOM 706 N N . GLY A 1 88 ? -0.936 5.364 6.895 1.00 91.88 88 GLY A N 1
ATOM 707 C CA . GLY A 1 88 ? -1.795 5.922 7.940 1.00 91.88 88 GLY A CA 1
ATOM 708 C C . GLY A 1 88 ? -1.584 5.301 9.317 1.00 91.88 88 GLY A C 1
ATOM 709 O O . GLY A 1 88 ? -0.910 4.284 9.464 1.00 91.88 88 GLY A O 1
ATOM 710 N N . ASN A 1 89 ? -2.154 5.945 10.338 1.00 86.31 89 ASN A N 1
ATOM 711 C CA . ASN A 1 89 ? -2.023 5.550 11.747 1.00 86.31 89 ASN A CA 1
ATOM 712 C C . ASN A 1 89 ? -3.298 4.970 12.365 1.00 86.31 89 ASN A C 1
ATOM 714 O O . ASN A 1 89 ? -3.227 4.334 13.417 1.00 86.31 89 ASN A O 1
ATOM 718 N N . SER A 1 90 ? -4.455 5.217 11.761 1.00 70.00 90 SER A N 1
ATOM 719 C CA . SER A 1 90 ? -5.754 4.871 12.325 1.00 70.00 90 SER A CA 1
ATOM 720 C C . SER A 1 90 ? -6.369 3.656 11.637 1.00 70.00 90 SER A C 1
ATOM 722 O O . SER A 1 90 ? -6.122 3.388 10.460 1.00 70.00 90 SER A O 1
ATOM 724 N N . LYS A 1 91 ? -7.227 2.952 12.388 1.00 56.81 91 LYS A N 1
ATOM 725 C CA . LYS A 1 91 ? -8.291 2.116 11.829 1.00 56.81 91 LYS A CA 1
ATOM 726 C C . LYS A 1 91 ? -9.228 3.029 11.030 1.00 56.81 91 LYS A C 1
ATOM 728 O O . LYS A 1 91 ? -10.078 3.697 11.602 1.00 56.81 91 LYS A O 1
ATOM 733 N N . LEU A 1 92 ? -8.896 3.146 9.750 1.00 53.59 92 LEU A N 1
ATOM 734 C CA . LEU A 1 92 ? -9.728 3.276 8.555 1.00 53.59 92 LEU A CA 1
ATOM 735 C C . LEU A 1 92 ? -11.189 3.671 8.822 1.00 53.59 92 LEU A C 1
ATOM 737 O O . LEU A 1 92 ? -11.905 2.975 9.542 1.00 53.59 92 LEU A O 1
ATOM 741 N N . TYR A 1 93 ? -11.637 4.752 8.180 1.00 48.94 93 TYR A N 1
ATOM 742 C CA . TYR A 1 93 ? -13.061 5.020 7.985 1.00 48.94 93 TYR A CA 1
ATOM 743 C C . TYR A 1 93 ? -13.733 3.751 7.417 1.00 48.94 93 TYR A C 1
ATOM 745 O O . TYR A 1 93 ? -13.407 3.332 6.314 1.00 48.94 93 TYR A O 1
ATOM 753 N N . LEU A 1 94 ? -14.587 3.141 8.245 1.00 61.06 94 LEU A N 1
ATOM 754 C CA . LEU A 1 94 ? -15.729 2.257 7.966 1.00 61.06 94 LEU A CA 1
ATOM 755 C C . LEU A 1 94 ? -15.679 1.372 6.701 1.00 61.06 94 LEU A C 1
ATOM 757 O O . LEU A 1 94 ? -15.916 1.843 5.598 1.00 61.06 94 LEU A O 1
ATOM 761 N N . ASP A 1 95 ? -15.445 0.072 6.906 1.00 58.03 95 ASP A N 1
ATOM 762 C CA . ASP A 1 95 ? -16.293 -1.061 6.484 1.00 58.03 95 ASP A CA 1
ATOM 763 C C . ASP A 1 95 ? -15.591 -2.370 6.890 1.00 58.03 95 ASP A C 1
ATOM 765 O O . ASP A 1 95 ? -14.361 -2.423 7.006 1.00 58.03 95 ASP A O 1
ATOM 769 N N . SER A 1 96 ? -16.355 -3.434 7.159 1.00 66.38 96 SER A N 1
ATOM 770 C CA . SER A 1 96 ? -15.762 -4.756 7.398 1.00 66.38 96 SER A CA 1
ATOM 771 C C . SER A 1 96 ? -14.892 -5.165 6.199 1.00 66.38 96 SER A C 1
ATOM 773 O O . SER A 1 96 ? -15.231 -4.836 5.059 1.00 66.38 96 SER A O 1
ATOM 775 N N . PRO A 1 97 ? -13.776 -5.887 6.421 1.00 71.38 97 PRO A N 1
ATOM 776 C CA . PRO A 1 97 ? -12.954 -6.381 5.324 1.00 71.38 97 PRO A CA 1
ATOM 777 C C . PRO A 1 97 ? -13.814 -7.167 4.330 1.00 71.38 97 PRO A C 1
ATOM 779 O O . PRO A 1 97 ? -14.737 -7.891 4.714 1.00 71.38 97 PRO A O 1
ATOM 782 N N . LEU A 1 98 ? -13.510 -7.018 3.042 1.00 76.06 98 LEU A N 1
ATOM 783 C CA . LEU A 1 98 ? -14.240 -7.701 1.985 1.00 76.06 98 LEU A CA 1
ATOM 784 C C . LEU A 1 98 ? -14.088 -9.220 2.161 1.00 76.06 98 LEU A C 1
ATOM 786 O O . LEU A 1 98 ? -12.962 -9.702 2.300 1.00 76.06 98 LEU A O 1
ATOM 790 N N . PRO A 1 99 ? -15.181 -10.000 2.074 1.00 64.25 99 PRO A N 1
ATOM 791 C CA . PRO A 1 99 ? -15.116 -11.456 2.199 1.00 64.25 99 PRO A CA 1
ATOM 792 C C . PRO A 1 99 ? -14.360 -12.113 1.034 1.00 64.25 99 PRO A C 1
ATOM 794 O O . PRO A 1 99 ? -13.926 -13.256 1.139 1.00 64.25 99 PRO A O 1
ATOM 797 N N . LYS A 1 100 ? -14.197 -11.402 -0.092 1.00 68.44 100 LYS A N 1
ATOM 798 C CA . LYS A 1 100 ? -13.499 -11.885 -1.288 1.00 68.44 100 LYS A CA 1
ATOM 799 C C . LYS A 1 100 ? -12.198 -11.116 -1.498 1.00 68.44 100 LYS A C 1
ATOM 801 O O . LYS A 1 100 ? -12.218 -9.959 -1.914 1.00 68.44 100 LYS A O 1
ATOM 806 N N . ALA A 1 101 ? -11.072 -11.804 -1.313 1.00 72.94 101 ALA A N 1
ATOM 807 C CA . ALA A 1 101 ? -9.737 -11.269 -1.587 1.00 72.94 101 ALA A CA 1
ATOM 808 C C . ALA A 1 101 ? -9.494 -10.944 -3.078 1.00 72.94 101 ALA A C 1
ATOM 810 O O . ALA A 1 101 ? -8.579 -10.186 -3.384 1.00 72.94 101 ALA A O 1
ATOM 811 N N . GLU A 1 102 ? -10.320 -11.470 -3.996 1.00 84.12 102 GLU A N 1
ATOM 812 C CA . GLU A 1 102 ? -10.230 -11.245 -5.453 1.00 84.12 102 GLU A CA 1
ATOM 813 C C . GLU A 1 102 ? -10.169 -9.761 -5.836 1.00 84.12 102 GLU A C 1
ATOM 815 O O . GLU A 1 102 ? -9.425 -9.369 -6.733 1.00 84.12 102 GLU A O 1
ATOM 820 N N . LEU A 1 103 ? -10.911 -8.908 -5.122 1.00 88.31 103 LEU A N 1
ATOM 821 C CA . LEU A 1 103 ? -10.955 -7.470 -5.400 1.00 88.31 103 LEU A CA 1
ATOM 822 C C . LEU A 1 103 ? -9.633 -6.754 -5.086 1.00 88.31 103 LEU A C 1
ATOM 824 O O . LEU A 1 103 ? -9.446 -5.627 -5.542 1.00 88.31 103 LEU A O 1
ATOM 828 N N . CYS A 1 104 ? -8.713 -7.407 -4.371 1.00 91.06 104 CYS A N 1
ATOM 829 C CA . CYS A 1 104 ? -7.380 -6.906 -4.052 1.00 91.06 104 CYS A CA 1
ATOM 830 C C . CYS A 1 104 ? -6.241 -7.601 -4.826 1.00 91.06 104 CYS A C 1
ATOM 832 O O . CYS A 1 104 ? -5.095 -7.525 -4.388 1.00 91.06 104 CYS A O 1
ATOM 834 N N . ARG A 1 105 ? -6.525 -8.265 -5.958 1.00 93.69 105 ARG A N 1
ATOM 835 C CA . ARG A 1 105 ? -5.533 -9.033 -6.743 1.00 93.69 105 ARG A CA 1
ATOM 836 C C . ARG A 1 105 ? -4.967 -8.328 -7.981 1.00 93.69 105 ARG A C 1
ATOM 838 O O . ARG A 1 105 ? -4.544 -8.980 -8.929 1.00 93.69 105 ARG A O 1
ATOM 845 N N . SER A 1 106 ? -4.949 -6.998 -8.022 1.00 96.00 106 SER A N 1
ATOM 846 C CA . SER A 1 106 ? -4.163 -6.298 -9.051 1.00 96.00 106 SER A CA 1
ATOM 847 C C . SER A 1 106 ? -2.680 -6.483 -8.763 1.00 96.00 106 SER A C 1
ATOM 849 O O . SER A 1 106 ? -2.258 -6.272 -7.630 1.00 96.00 106 SER A O 1
ATOM 851 N N . THR A 1 107 ? -1.898 -6.865 -9.766 1.00 97.25 107 THR A N 1
ATOM 852 C CA . THR A 1 107 ? -0.451 -7.053 -9.623 1.00 97.25 107 THR A CA 1
ATOM 853 C C . THR A 1 107 ? 0.259 -5.730 -9.350 1.00 97.25 107 THR A C 1
ATOM 855 O O . THR A 1 107 ? -0.203 -4.660 -9.767 1.00 97.25 107 THR A O 1
ATOM 858 N N . CYS A 1 108 ? 1.366 -5.784 -8.615 1.00 97.81 108 CYS A N 1
ATOM 859 C CA . CYS A 1 108 ? 2.191 -4.611 -8.368 1.00 97.81 108 CYS A CA 1
ATOM 860 C C . CYS A 1 108 ? 3.010 -4.238 -9.613 1.00 97.81 108 CYS A C 1
ATOM 862 O O . CYS A 1 108 ? 3.586 -5.105 -10.262 1.00 97.81 108 CYS A O 1
ATOM 864 N N . SER A 1 109 ? 3.126 -2.946 -9.927 1.00 97.88 109 SER A N 1
ATOM 865 C CA . SER A 1 109 ? 3.837 -2.478 -11.130 1.00 97.88 109 SER A CA 1
ATOM 866 C C . SER A 1 109 ? 5.337 -2.798 -11.148 1.00 97.88 109 SER A C 1
ATOM 868 O O . SER A 1 109 ? 5.917 -2.921 -12.222 1.00 97.88 109 SER A O 1
ATOM 870 N N . GLY A 1 110 ? 5.962 -2.945 -9.978 1.00 96.75 110 GLY A N 1
ATOM 871 C CA . GLY A 1 110 ? 7.369 -3.317 -9.819 1.00 96.75 110 GLY A CA 1
ATOM 872 C C . GLY A 1 110 ? 7.608 -4.762 -9.387 1.00 96.75 110 GLY A C 1
ATOM 873 O O . GLY A 1 110 ? 8.765 -5.160 -9.293 1.00 96.75 110 GLY A O 1
ATOM 874 N N . ASN A 1 111 ? 6.554 -5.533 -9.101 1.00 95.62 111 ASN A N 1
ATOM 875 C CA . ASN A 1 111 ? 6.658 -6.953 -8.774 1.00 95.62 111 ASN A CA 1
ATOM 876 C C . ASN A 1 111 ? 5.351 -7.688 -9.121 1.00 95.62 111 ASN A C 1
ATOM 878 O O . ASN A 1 111 ? 4.375 -7.623 -8.374 1.00 95.62 111 ASN A O 1
ATOM 882 N N . ASN A 1 112 ? 5.335 -8.411 -10.241 1.00 95.62 112 ASN A N 1
ATOM 883 C CA . ASN A 1 112 ? 4.127 -9.095 -10.711 1.00 95.62 112 ASN A CA 1
ATOM 884 C C . ASN A 1 112 ? 3.730 -10.314 -9.862 1.00 95.62 112 ASN A C 1
ATOM 886 O O . ASN A 1 112 ? 2.596 -10.774 -9.986 1.00 95.62 112 ASN A O 1
ATOM 890 N N . ASP A 1 113 ? 4.615 -10.790 -8.983 1.00 94.69 113 ASP A N 1
ATOM 891 C CA . ASP A 1 113 ? 4.334 -11.887 -8.050 1.00 94.69 113 ASP A CA 1
ATOM 892 C C . ASP A 1 113 ? 3.620 -11.401 -6.774 1.00 94.69 113 ASP A C 1
ATOM 894 O O . ASP A 1 113 ? 3.182 -12.197 -5.943 1.00 94.69 113 ASP A O 1
ATOM 898 N N . GLU A 1 114 ? 3.483 -10.081 -6.602 1.00 94.38 114 GLU A N 1
ATOM 899 C CA . GLU A 1 114 ? 2.815 -9.451 -5.466 1.00 94.38 114 GLU A CA 1
ATOM 900 C C . GLU A 1 114 ? 1.488 -8.796 -5.880 1.00 94.38 114 GLU A C 1
ATOM 902 O O . GLU A 1 114 ? 1.345 -8.219 -6.962 1.00 94.38 114 GLU A O 1
ATOM 907 N N . PHE A 1 115 ? 0.511 -8.812 -4.969 1.00 95.94 115 PHE A N 1
ATOM 908 C CA . PHE A 1 115 ? -0.760 -8.109 -5.147 1.00 95.94 115 PHE A CA 1
ATOM 909 C C . PHE A 1 115 ? -0.764 -6.743 -4.460 1.00 95.94 115 PHE A C 1
ATO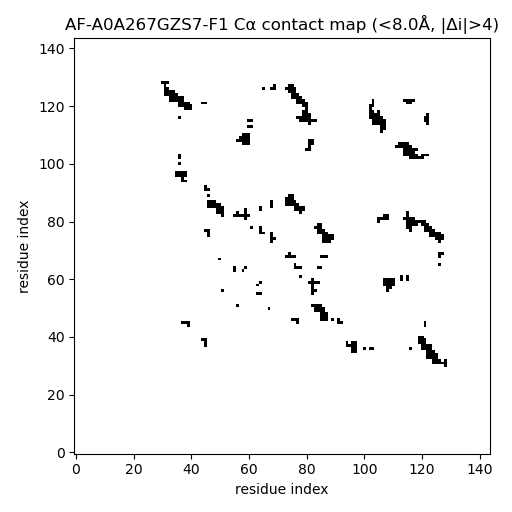M 911 O O . PHE A 1 115 ? -0.449 -6.628 -3.281 1.00 95.94 115 PHE A O 1
ATOM 918 N N . CYS A 1 116 ? -1.200 -5.708 -5.167 1.00 96.50 116 CYS A N 1
ATOM 919 C CA . CYS A 1 116 ? -1.199 -4.313 -4.741 1.00 96.50 116 CYS A CA 1
ATOM 920 C C . CYS A 1 116 ? -2.616 -3.702 -4.763 1.00 96.50 116 CYS A C 1
ATOM 922 O O . CYS A 1 116 ? -2.850 -2.625 -5.324 1.00 96.50 116 CYS A O 1
ATOM 924 N N . GLY A 1 117 ? -3.581 -4.398 -4.155 1.00 95.00 117 GLY A N 1
ATOM 925 C CA . GLY A 1 117 ? -4.972 -3.946 -4.058 1.00 95.00 117 GLY A CA 1
ATOM 926 C C . GLY A 1 117 ? -5.741 -4.135 -5.361 1.00 95.00 117 GLY A C 1
ATOM 927 O O . GLY A 1 117 ? -5.484 -5.064 -6.116 1.00 95.00 117 GLY A O 1
ATOM 928 N N . GLY A 1 118 ? -6.720 -3.283 -5.641 1.00 94.44 118 GLY A N 1
ATOM 929 C CA . GLY A 1 118 ? -7.471 -3.357 -6.889 1.00 94.44 118 GLY A CA 1
ATOM 930 C C . GLY A 1 118 ? -8.216 -2.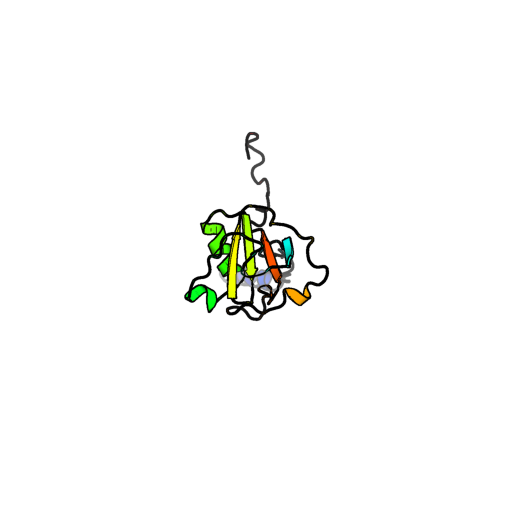089 -7.248 1.00 94.44 118 GLY A C 1
ATOM 931 O O . GLY A 1 118 ? -7.976 -1.034 -6.672 1.00 94.44 118 GLY A O 1
ATOM 932 N N . LYS A 1 119 ? -9.097 -2.171 -8.251 1.00 92.50 119 LYS A N 1
ATOM 933 C CA . LYS A 1 119 ? -9.809 -0.996 -8.792 1.00 92.50 119 LYS A CA 1
ATOM 934 C C . LYS A 1 119 ? -10.768 -0.344 -7.792 1.00 92.50 119 LYS A C 1
ATOM 936 O O . LYS A 1 119 ? -11.046 0.839 -7.937 1.00 92.50 119 LYS A O 1
ATOM 941 N N . ALA A 1 120 ? -11.267 -1.116 -6.829 1.00 90.62 120 ALA A N 1
ATOM 942 C CA . ALA A 1 120 ? -12.257 -0.684 -5.842 1.00 90.62 120 ALA A CA 1
ATOM 943 C C . ALA A 1 120 ? -11.919 -1.157 -4.416 1.00 90.62 120 ALA A C 1
ATOM 945 O O . ALA A 1 120 ? -12.777 -1.134 -3.537 1.00 90.62 120 ALA A O 1
ATOM 946 N N . ALA A 1 121 ? -10.691 -1.633 -4.186 1.00 92.38 121 ALA A N 1
ATOM 947 C CA . ALA A 1 121 ? -10.280 -2.131 -2.881 1.00 92.38 121 ALA A CA 1
ATOM 948 C C . ALA A 1 121 ? -8.795 -1.870 -2.602 1.00 92.38 121 ALA A C 1
ATOM 950 O O . ALA A 1 121 ? -7.958 -1.977 -3.500 1.00 92.38 121 ALA A O 1
ATOM 951 N N . MET A 1 122 ? -8.472 -1.530 -1.355 1.00 93.44 122 MET A N 1
ATOM 952 C CA . MET A 1 122 ? -7.108 -1.349 -0.860 1.00 93.44 122 MET A CA 1
ATOM 953 C C . MET A 1 122 ? -6.672 -2.592 -0.095 1.00 93.44 122 MET A C 1
ATOM 955 O O . MET A 1 122 ? -7.406 -3.085 0.763 1.00 93.44 122 MET A O 1
ATOM 959 N N . LEU A 1 123 ? -5.459 -3.066 -0.369 1.00 93.94 123 LEU A N 1
ATOM 960 C CA . LEU A 1 123 ? -4.832 -4.129 0.409 1.00 93.94 123 LEU A CA 1
ATOM 961 C C . LEU A 1 123 ? -3.959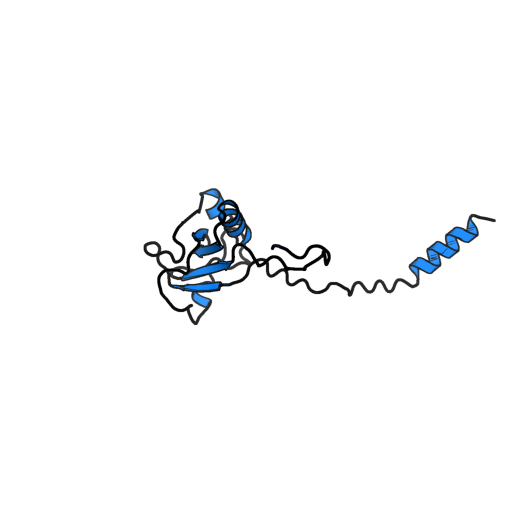 -3.493 1.493 1.00 93.94 123 LEU A C 1
ATOM 963 O O . LEU A 1 123 ? -3.036 -2.749 1.168 1.00 93.94 123 LEU A O 1
ATOM 967 N N . VAL A 1 124 ? -4.275 -3.741 2.764 1.00 93.06 124 VAL A N 1
ATOM 968 C CA . VAL A 1 124 ? -3.676 -3.044 3.914 1.00 93.06 124 VAL A CA 1
ATOM 969 C C . VAL A 1 124 ? -2.869 -4.004 4.774 1.00 93.06 124 VAL A C 1
ATOM 971 O O . VAL A 1 124 ? -3.321 -5.107 5.082 1.00 93.06 124 VAL A O 1
ATOM 974 N N . PHE A 1 125 ? -1.705 -3.546 5.221 1.00 92.88 125 PHE A N 1
ATOM 975 C CA . PHE A 1 125 ? -0.745 -4.299 6.019 1.00 92.88 125 PHE A CA 1
ATOM 976 C C . PHE A 1 125 ? -0.224 -3.462 7.195 1.00 92.88 125 PHE A C 1
ATOM 978 O O . PHE A 1 125 ? -0.221 -2.229 7.156 1.00 92.88 125 PHE A O 1
ATOM 985 N N . GLU A 1 126 ? 0.261 -4.131 8.241 1.00 91.38 126 GLU A N 1
ATOM 986 C CA . GLU A 1 126 ? 1.040 -3.488 9.302 1.00 91.38 126 GLU A CA 1
ATOM 987 C C . GLU A 1 126 ? 2.422 -3.091 8.762 1.00 91.38 126 GLU A C 1
ATOM 989 O O . GLU A 1 126 ? 3.156 -3.918 8.218 1.00 91.38 126 GLU A O 1
ATOM 994 N N . THR A 1 127 ? 2.798 -1.822 8.936 1.00 91.12 127 THR A N 1
ATOM 995 C CA . THR A 1 127 ? 4.122 -1.307 8.549 1.00 91.12 127 THR A CA 1
ATOM 996 C C . THR A 1 127 ? 5.218 -1.919 9.401 1.00 91.12 127 THR A C 1
ATOM 998 O O . THR A 1 127 ? 6.281 -2.262 8.896 1.00 91.12 127 THR A O 1
ATOM 1001 N N . PHE A 1 128 ? 4.967 -2.060 10.696 1.00 86.56 128 PHE A N 1
ATOM 1002 C CA . PHE A 1 128 ? 5.883 -2.696 11.623 1.00 86.56 128 PHE A CA 1
ATOM 1003 C C . PHE A 1 128 ? 5.302 -4.070 11.917 1.00 86.56 128 PHE A C 1
ATOM 1005 O O . PHE A 1 128 ? 4.427 -4.196 12.771 1.00 86.56 128 PHE A O 1
ATOM 1012 N N . SER A 1 129 ? 5.763 -5.099 11.200 1.00 68.88 129 SER A N 1
ATOM 1013 C CA . SER A 1 129 ? 5.645 -6.459 11.722 1.00 68.88 129 SER A CA 1
ATOM 1014 C C . SER A 1 129 ? 6.226 -6.393 13.125 1.00 68.88 129 SER A C 1
ATOM 1016 O O . SER A 1 129 ? 7.354 -5.901 13.261 1.00 68.88 129 SER A O 1
ATOM 1018 N N . LYS A 1 130 ? 5.440 -6.768 14.150 1.00 58.47 130 LYS A N 1
ATOM 1019 C CA . LYS A 1 130 ? 5.926 -6.831 15.534 1.00 58.47 130 LYS A CA 1
ATOM 1020 C C . LYS A 1 130 ? 7.375 -7.312 15.471 1.00 58.47 130 LYS A C 1
ATOM 1022 O O . LYS A 1 130 ? 7.596 -8.339 14.817 1.00 58.47 130 LYS A O 1
ATOM 1027 N N . PRO A 1 131 ? 8.349 -6.594 16.065 1.00 53.38 131 PRO A N 1
ATOM 1028 C CA . PRO A 1 131 ? 9.639 -7.221 16.258 1.00 53.38 131 PRO A CA 1
ATOM 1029 C C . PRO A 1 131 ? 9.315 -8.572 16.879 1.00 53.38 131 PRO A C 1
ATOM 1031 O O . PRO A 1 131 ? 8.413 -8.641 17.727 1.00 53.38 131 PRO A O 1
ATOM 1034 N N . MET A 1 132 ? 9.953 -9.645 16.413 1.00 47.31 132 MET A N 1
ATOM 1035 C CA . MET A 1 132 ? 10.025 -10.825 17.253 1.00 47.31 132 MET A CA 1
ATOM 1036 C C . MET A 1 132 ? 10.546 -10.289 18.585 1.00 47.31 132 MET A C 1
ATOM 1038 O O . MET A 1 132 ? 11.705 -9.901 18.696 1.00 47.31 132 MET A O 1
ATOM 1042 N N . LEU A 1 133 ? 9.636 -10.107 19.542 1.00 53.47 133 LEU A N 1
ATOM 1043 C CA . LEU A 1 133 ? 9.921 -9.713 20.906 1.00 53.47 133 LEU A CA 1
ATOM 1044 C C . LEU A 1 133 ? 10.544 -10.960 21.514 1.00 53.47 133 LEU A C 1
ATOM 1046 O O . LEU A 1 133 ? 9.943 -11.652 22.326 1.00 53.47 133 LEU A O 1
ATOM 1050 N N . THR A 1 134 ? 11.741 -11.306 21.055 1.00 48.16 134 THR A N 1
ATOM 1051 C CA . THR A 1 134 ? 12.619 -12.141 21.835 1.00 48.16 134 THR A CA 1
ATOM 1052 C C . THR A 1 134 ? 13.182 -11.197 22.872 1.00 48.16 134 THR A C 1
ATOM 1054 O O . THR A 1 134 ? 14.048 -10.370 22.585 1.00 48.16 134 THR A O 1
ATOM 1057 N N . CYS A 1 135 ? 12.655 -11.295 24.088 1.00 55.59 135 CYS A N 1
ATOM 1058 C CA . CYS A 1 135 ? 13.439 -10.958 25.259 1.00 55.59 135 CYS A CA 1
ATOM 1059 C C . CYS A 1 135 ? 14.747 -11.753 25.166 1.00 55.59 135 CYS A C 1
ATOM 1061 O O . CYS A 1 135 ? 14.784 -12.931 25.518 1.00 55.59 135 CYS A O 1
ATOM 1063 N N . HIS A 1 136 ? 15.804 -11.126 24.657 1.00 55.88 136 HIS A N 1
ATOM 1064 C CA . HIS A 1 136 ? 17.151 -11.676 24.702 1.00 55.88 136 HIS A CA 1
ATOM 1065 C C . HIS A 1 136 ? 18.084 -10.772 25.502 1.00 55.88 136 HIS A C 1
ATOM 1067 O O . HIS A 1 136 ? 19.213 -10.518 25.114 1.00 55.88 136 HIS A O 1
ATOM 1073 N N . ASP A 1 137 ? 17.593 -10.321 26.656 1.00 52.25 137 ASP A N 1
ATOM 1074 C CA . ASP A 1 137 ? 18.419 -10.245 27.854 1.00 52.25 137 ASP A CA 1
ATOM 1075 C C . ASP A 1 137 ? 17.525 -10.399 29.095 1.00 52.25 137 ASP A C 1
ATOM 1077 O O . ASP A 1 137 ? 16.667 -9.565 29.383 1.00 52.25 137 ASP A O 1
ATOM 1081 N N . LYS A 1 138 ? 17.685 -11.503 29.832 1.00 54.59 138 LYS A N 1
ATOM 1082 C CA . LYS A 1 138 ? 16.967 -11.778 31.090 1.00 54.59 138 LYS A CA 1
ATOM 1083 C C . LYS A 1 138 ? 17.579 -11.010 32.271 1.00 54.59 138 LYS A C 1
ATOM 1085 O O . LYS A 1 138 ? 17.615 -11.545 33.380 1.00 54.59 138 LYS A O 1
ATOM 1090 N N . ARG A 1 139 ? 18.105 -9.797 32.074 1.00 59.88 139 ARG A N 1
ATOM 1091 C CA . ARG A 1 139 ? 18.827 -9.116 33.157 1.00 59.88 139 ARG A CA 1
ATOM 1092 C C . ARG A 1 139 ? 18.462 -7.688 33.484 1.00 59.88 139 ARG A C 1
ATOM 1094 O O . ARG A 1 139 ? 19.022 -7.188 34.449 1.00 59.88 139 ARG A O 1
ATOM 1101 N N . LEU A 1 140 ? 17.498 -7.067 32.813 1.00 53.66 140 LEU A N 1
ATOM 1102 C CA . LEU A 1 140 ? 16.985 -5.765 33.247 1.00 53.66 140 LEU A CA 1
ATOM 1103 C C . LEU A 1 140 ? 15.463 -5.708 33.080 1.00 53.66 140 LEU A C 1
ATOM 1105 O O . LEU A 1 140 ? 14.930 -5.260 32.068 1.00 53.66 140 LEU A O 1
ATOM 1109 N N . LEU A 1 141 ? 14.763 -6.189 34.109 1.00 60.56 141 LEU A N 1
ATOM 1110 C CA . LEU A 1 141 ? 13.416 -5.721 34.420 1.00 60.56 141 LEU A CA 1
ATOM 1111 C C . LEU A 1 141 ? 13.528 -4.225 34.738 1.00 60.56 141 LEU A C 1
ATOM 1113 O O . LEU A 1 141 ? 14.150 -3.866 35.732 1.00 60.56 141 LEU A O 1
ATOM 1117 N N . ASP A 1 142 ? 13.043 -3.379 33.828 1.00 51.38 142 ASP A N 1
ATOM 1118 C CA . ASP A 1 142 ? 12.155 -2.238 34.129 1.00 51.38 142 ASP A CA 1
ATOM 1119 C C . ASP A 1 142 ? 12.203 -1.153 33.045 1.00 51.38 142 ASP A C 1
ATOM 1121 O O . ASP A 1 142 ? 12.509 0.018 33.299 1.00 51.38 142 ASP A O 1
ATOM 1125 N N . ARG A 1 143 ? 11.864 -1.559 31.817 1.00 52.62 143 ARG A N 1
ATOM 1126 C CA . ARG A 1 143 ? 10.928 -0.900 30.884 1.00 52.62 143 ARG A CA 1
ATOM 1127 C C . ARG A 1 143 ? 11.204 -1.413 29.474 1.00 52.62 143 ARG A C 1
ATOM 1129 O O . ARG A 1 143 ? 12.348 -1.469 29.038 1.00 52.62 143 ARG A O 1
ATOM 1136 N N . CYS A 1 144 ? 10.132 -1.834 28.810 1.00 53.66 144 CYS A N 1
ATOM 1137 C CA . CYS A 1 144 ? 10.104 -1.962 27.357 1.00 53.66 144 CYS A CA 1
ATOM 1138 C C . CYS A 1 144 ? 10.407 -0.613 26.696 1.00 53.66 144 CYS A C 1
ATOM 1140 O O . CYS A 1 144 ? 10.032 0.421 27.299 1.00 53.66 144 CYS A O 1
#

pLDDT: mean 78.05, std 18.34, range [45.16, 97.88]

Radius of gyration: 23.54 Å; Cα contacts (8 Å, |Δi|>4): 252; chains: 1; bounding box: 73×49×46 Å

Sequence (144 aa):
MRLLSCILIIIVVISQLQVSWSDTPDQEFSKWKLVGCFPTTVRQPVLGHQVTTADSRKFMSHSVCQITCRKRYLKYFGLYRGSECYCGNSKLYLDSPLPKAELCRSTCSGNNDEFCGGKAAMLVFETFSKPMLTCHDKRLLDRC

Secondary structure (DSSP, 8-state):
--SHHHHHHHHHHHSS--------------SSEEEEEEE-BTTB-SSSEE---HHHHHT--HHHHHHHHHTTT-SEEEEETTTEEEEESS--SS-PPPS-GGGGBPEETTEEEEE-B-SSEEEEEESS---------TT--S--

Solvent-accessible surface area (backbone atoms only — not comparable to full-atom values): 8306 Å² total; per-residue (Å²): 138,73,66,70,64,54,55,57,57,56,52,58,60,65,75,66,60,76,74,73,90,75,79,7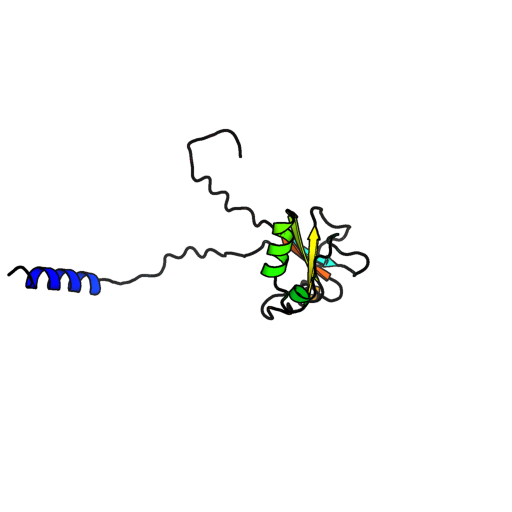2,80,81,74,76,69,66,86,50,42,78,74,44,35,30,71,33,44,95,92,52,49,50,43,85,36,78,72,57,45,82,64,46,32,57,48,16,37,71,65,57,37,30,53,57,18,46,78,65,76,24,52,24,22,31,22,29,59,12,30,40,28,24,25,28,78,70,92,45,81,83,72,76,60,50,94,58,64,72,53,25,60,29,45,12,55,50,32,74,93,41,64,15,1,14,92,50,15,31,30,32,28,37,38,65,51,74,68,83,81,67,85,83,64,98,78,70,94,86,74,135

InterPro domains:
  IPR002889 Carbohydrate-binding WSC [PF01822] (35-118)
  IPR002889 Carbohydrate-binding WSC [PS51212] (31-128)
  IPR002889 Carbohydrate-binding WSC [SM00321] (31-128)
  IPR051589 Sialate:O-sulfotransferase [PTHR45964] (18-127)

Organism: NCBI:txid282301